Protein AF-A0A7X6TXU8-F1 (afdb_monomer_lite)

Secondary structure (DSSP, 8-state):
---THHHHHHHHHHHHHHH--SS------HHHHHHHHHHHHHHHHHHHHHHHHHHHHHH---SS--B-TTSPBP-GGGGGHHHHHHHHHHHHHHHHHHHHHHHHHHHHHHHHHHHHSS---------

Radius of gyration: 23.47 Å; chains: 1; bounding box: 70×42×58 Å

pLDDT: mean 78.23, std 17.65, range [38.5, 98.0]

Sequence (127 aa):
AFSGGMLAVIGLLLINLLNGRENLHLDLSPLFVALFAVSFAVLSGVVWEIYEFTADGLLGTNMQKFMRYGGEVLVGRDALLDTMYDLIIDLVSAALVGVFGYFSLKAESNLMVDTDDQEPIEKVETL

Foldseek 3Di:
DVDCVVVVVVVVVVVCVVVDPDDDPPPDQLLNVLVVQLVVQLVVLVVVVVVQVVCCVPVVDCSLVQADDPGDGHDDVVSNVSSVVSSVCSNVVSNVVSVVSSVVVVVVVVVVVVVVVDDPPDPPDDD

Structure (mmCIF, N/CA/C/O backbone):
data_AF-A0A7X6TXU8-F1
#
_entry.id   AF-A0A7X6TXU8-F1
#
loop_
_atom_site.group_PDB
_atom_site.id
_atom_site.type_symbol
_atom_site.label_atom_id
_atom_site.label_alt_id
_atom_site.label_comp_id
_atom_site.label_asym_id
_atom_site.label_entity_id
_atom_site.label_seq_id
_atom_site.pdbx_PDB_ins_code
_atom_site.Cartn_x
_atom_site.Cartn_y
_atom_site.Cartn_z
_atom_site.occupancy
_atom_site.B_iso_or_equiv
_atom_site.auth_seq_id
_atom_site.auth_comp_id
_atom_site.auth_asym_id
_atom_site.auth_atom_id
_atom_site.pdbx_PDB_model_num
ATOM 1 N N . ALA A 1 1 ? -7.560 -21.179 -12.006 1.00 47.53 1 ALA A N 1
ATOM 2 C CA . ALA A 1 1 ? -7.955 -19.775 -11.788 1.00 47.53 1 ALA A CA 1
ATOM 3 C C . ALA A 1 1 ? -9.015 -19.738 -10.693 1.00 47.53 1 ALA A C 1
ATOM 5 O O . ALA A 1 1 ? -10.186 -19.969 -10.969 1.00 47.53 1 ALA A O 1
ATOM 6 N N . PHE A 1 2 ? -8.585 -19.567 -9.441 1.00 44.69 2 PHE A N 1
ATOM 7 C CA . PHE A 1 2 ? -9.471 -19.343 -8.296 1.00 44.69 2 PHE A CA 1
ATOM 8 C C . PHE A 1 2 ? -10.005 -17.917 -8.471 1.00 44.69 2 PHE A C 1
ATOM 10 O O . PHE A 1 2 ? -9.307 -16.934 -8.256 1.00 44.69 2 PHE A O 1
ATOM 17 N N . SER A 1 3 ? -11.127 -17.867 -9.176 1.00 53.31 3 SER A N 1
ATOM 18 C CA . SER A 1 3 ? -11.467 -16.848 -10.166 1.00 53.31 3 SER A CA 1
ATOM 19 C C . SER A 1 3 ? -11.872 -15.525 -9.520 1.00 53.31 3 SER A C 1
ATOM 21 O O . SER A 1 3 ? -12.475 -15.519 -8.446 1.00 53.31 3 SER A O 1
ATOM 23 N N . GLY A 1 4 ? -11.609 -14.414 -10.217 1.00 54.28 4 GLY A N 1
ATOM 24 C CA . GLY A 1 4 ? -12.029 -13.057 -9.848 1.00 54.28 4 GLY A CA 1
ATOM 25 C C . GLY A 1 4 ? -13.511 -12.906 -9.473 1.00 54.28 4 GLY A C 1
ATOM 26 O O . GLY A 1 4 ? -13.871 -11.899 -8.880 1.00 54.28 4 GLY A O 1
ATOM 27 N N . GLY A 1 5 ? -14.354 -13.921 -9.701 1.00 62.66 5 GLY A N 1
ATOM 28 C CA . GLY A 1 5 ? -15.688 -14.019 -9.109 1.00 62.66 5 GLY A CA 1
ATOM 29 C C . GLY A 1 5 ? -15.720 -13.927 -7.574 1.00 62.66 5 GLY A C 1
ATOM 30 O O . GLY A 1 5 ? -16.612 -13.279 -7.043 1.00 62.66 5 GLY A O 1
ATOM 31 N N . MET A 1 6 ? -14.749 -14.483 -6.836 1.00 67.00 6 MET A N 1
ATOM 32 C CA . MET A 1 6 ? -14.727 -14.337 -5.364 1.00 67.00 6 MET A CA 1
ATOM 33 C C . MET A 1 6 ? -14.317 -12.935 -4.916 1.00 67.00 6 MET A C 1
ATOM 35 O O . MET A 1 6 ? -14.907 -12.401 -3.983 1.00 67.00 6 MET A O 1
ATOM 39 N N . LEU A 1 7 ? -13.363 -12.313 -5.611 1.00 67.31 7 LEU A N 1
ATOM 40 C CA . LEU A 1 7 ? -13.001 -10.913 -5.379 1.00 67.31 7 LEU A CA 1
ATOM 41 C C . LEU A 1 7 ? -14.159 -9.969 -5.734 1.00 67.31 7 LEU A C 1
ATOM 43 O O . LEU A 1 7 ? -14.398 -9.009 -5.010 1.00 67.31 7 LEU A O 1
ATOM 47 N N . ALA A 1 8 ? -14.935 -10.280 -6.777 1.00 61.19 8 ALA A N 1
ATOM 48 C CA . ALA A 1 8 ? -16.152 -9.550 -7.125 1.00 61.19 8 ALA A CA 1
ATOM 49 C C . ALA A 1 8 ? -17.247 -9.695 -6.053 1.00 61.19 8 ALA A C 1
ATOM 51 O O . ALA A 1 8 ? -17.903 -8.713 -5.717 1.00 61.19 8 ALA A O 1
ATOM 52 N N . VAL A 1 9 ? -17.413 -10.887 -5.467 1.00 70.94 9 VAL A N 1
ATOM 53 C CA . VAL A 1 9 ? -18.332 -11.102 -4.336 1.00 70.94 9 VAL A CA 1
ATOM 54 C C . VAL A 1 9 ? -17.869 -10.328 -3.099 1.00 70.94 9 VAL A C 1
ATOM 56 O O . VAL A 1 9 ? -18.686 -9.661 -2.474 1.00 70.94 9 VAL A O 1
ATOM 59 N N . ILE A 1 10 ? -16.572 -10.332 -2.775 1.00 76.00 10 ILE A N 1
ATOM 60 C CA . ILE A 1 10 ? -16.015 -9.543 -1.662 1.00 76.00 10 ILE A CA 1
ATOM 61 C C . ILE A 1 10 ? -16.191 -8.037 -1.910 1.00 76.00 10 ILE A C 1
ATOM 63 O O . ILE A 1 10 ? -16.585 -7.317 -0.999 1.00 76.00 10 ILE A O 1
ATOM 67 N N . GLY A 1 11 ? -15.978 -7.565 -3.141 1.00 63.97 11 GLY A N 1
ATOM 68 C CA . GLY A 1 11 ? -16.210 -6.174 -3.539 1.00 63.97 11 GLY A CA 1
ATOM 69 C C . GLY A 1 11 ? -17.681 -5.751 -3.447 1.00 63.97 11 GLY A C 1
ATOM 70 O O . GLY A 1 11 ? -17.983 -4.669 -2.953 1.00 63.97 11 GLY A O 1
ATOM 71 N N . LEU A 1 12 ? -18.615 -6.618 -3.849 1.00 64.00 12 LEU A N 1
ATOM 72 C CA . LEU A 1 12 ? -20.057 -6.379 -3.697 1.00 64.00 12 LEU A CA 1
ATOM 73 C C . LEU A 1 12 ? -20.496 -6.380 -2.229 1.00 64.00 12 LEU A C 1
ATOM 75 O O . LEU A 1 12 ? -21.340 -5.574 -1.844 1.00 64.00 12 LEU A O 1
ATOM 79 N N . LEU A 1 13 ? -19.912 -7.250 -1.401 1.00 65.06 13 LEU A N 1
ATOM 80 C CA . LEU A 1 13 ? -20.136 -7.251 0.046 1.00 65.06 13 LEU A CA 1
ATOM 81 C C . LEU A 1 13 ? -19.606 -5.968 0.694 1.00 65.06 13 LEU A C 1
ATOM 83 O O . LEU A 1 13 ? -20.284 -5.396 1.537 1.00 65.06 13 LEU A O 1
ATOM 87 N N . LEU A 1 14 ? -18.447 -5.483 0.250 1.00 64.00 14 LEU A N 1
ATOM 88 C CA . LEU A 1 14 ? -17.860 -4.199 0.637 1.00 64.00 14 LEU A CA 1
ATOM 89 C C . LEU A 1 14 ? -18.758 -3.011 0.290 1.00 64.00 14 LEU A C 1
ATOM 91 O O . LEU A 1 14 ? -19.011 -2.165 1.139 1.00 64.00 14 LEU A O 1
ATOM 95 N N . ILE A 1 15 ? -19.268 -2.955 -0.941 1.00 59.34 15 ILE A N 1
ATOM 96 C CA . ILE A 1 15 ? -20.175 -1.886 -1.375 1.00 59.34 15 ILE A CA 1
ATOM 97 C C . ILE A 1 15 ? -21.485 -1.953 -0.587 1.00 59.34 15 ILE A C 1
ATOM 99 O O . ILE A 1 15 ? -21.947 -0.924 -0.115 1.00 59.34 15 ILE A O 1
ATOM 103 N N . ASN A 1 16 ? -22.056 -3.139 -0.363 1.00 57.19 16 ASN A N 1
ATOM 104 C CA . ASN A 1 16 ? -23.248 -3.287 0.481 1.00 57.19 16 ASN A CA 1
ATOM 105 C C . ASN A 1 16 ? -22.993 -2.918 1.951 1.00 57.19 16 ASN A C 1
ATOM 107 O O . ASN A 1 16 ? -23.876 -2.356 2.593 1.00 57.19 16 ASN A O 1
ATOM 111 N N . LEU A 1 17 ? -21.794 -3.189 2.474 1.00 57.41 17 LEU A N 1
ATOM 112 C CA . LEU A 1 17 ? -21.379 -2.775 3.814 1.00 57.41 17 LEU A CA 1
ATOM 113 C C . LEU A 1 17 ? -21.261 -1.246 3.918 1.00 57.41 17 LEU A C 1
ATOM 115 O O . LEU A 1 17 ? -21.704 -0.663 4.901 1.00 57.41 17 LEU A O 1
ATOM 119 N N . LEU A 1 18 ? -20.696 -0.596 2.897 1.00 55.34 18 LEU A N 1
ATOM 120 C CA . LEU A 1 18 ? -20.511 0.858 2.846 1.00 55.34 18 LEU A CA 1
ATOM 121 C C . LEU A 1 18 ? -21.809 1.621 2.529 1.00 55.34 18 LEU A C 1
ATOM 123 O O . LEU A 1 18 ? -21.961 2.762 2.955 1.00 55.34 18 LEU A O 1
ATOM 127 N N . ASN A 1 19 ? -22.744 1.005 1.800 1.00 55.66 19 ASN A N 1
ATOM 128 C CA . ASN A 1 19 ? -23.993 1.626 1.336 1.00 55.66 19 ASN A CA 1
ATOM 129 C C . ASN A 1 19 ? -25.204 1.306 2.242 1.00 55.66 19 ASN A C 1
ATOM 131 O O . ASN A 1 19 ? -26.323 1.744 1.986 1.00 55.66 19 ASN A O 1
ATOM 135 N N . GLY A 1 20 ? -25.001 0.516 3.298 1.00 47.75 20 GLY A N 1
ATOM 136 C CA . GLY A 1 20 ? -26.048 0.006 4.176 1.00 47.75 20 GLY A CA 1
ATOM 137 C C . GLY A 1 20 ? -26.300 0.869 5.408 1.00 47.75 20 GLY A C 1
ATOM 138 O O . GLY A 1 20 ? -26.060 0.422 6.525 1.00 47.75 20 GLY A O 1
ATOM 139 N N . ARG A 1 21 ? -26.864 2.068 5.241 1.00 45.78 21 ARG A N 1
ATOM 140 C CA . ARG A 1 21 ? -27.706 2.656 6.293 1.00 45.78 21 ARG A CA 1
ATOM 141 C C . ARG A 1 21 ? -29.062 3.023 5.726 1.00 45.78 21 ARG A C 1
ATOM 143 O O . ARG A 1 21 ? -29.257 4.134 5.261 1.00 45.78 21 ARG A O 1
ATOM 150 N N . GLU A 1 22 ? -29.995 2.090 5.891 1.00 47.03 22 GLU A N 1
ATOM 151 C CA . GLU A 1 22 ? -31.271 2.473 6.500 1.00 47.03 22 GLU A CA 1
ATOM 152 C C . GLU A 1 22 ? -31.654 1.590 7.697 1.00 47.03 22 GLU A C 1
ATOM 154 O O . GLU A 1 22 ? -32.263 2.139 8.596 1.00 47.03 22 GLU A O 1
ATOM 159 N N . ASN A 1 23 ? -31.261 0.306 7.817 1.00 38.50 23 ASN A N 1
ATOM 160 C CA . ASN A 1 23 ? -31.610 -0.519 9.000 1.00 38.50 23 ASN A CA 1
ATOM 161 C C . ASN A 1 23 ? -30.779 -1.821 9.157 1.00 38.50 23 ASN A C 1
ATOM 163 O O . ASN A 1 23 ? -31.336 -2.916 9.194 1.00 38.50 23 ASN A O 1
ATOM 167 N N . LEU A 1 24 ? -29.447 -1.752 9.248 1.00 41.00 24 LEU A N 1
ATOM 168 C CA . LEU A 1 24 ? -28.631 -2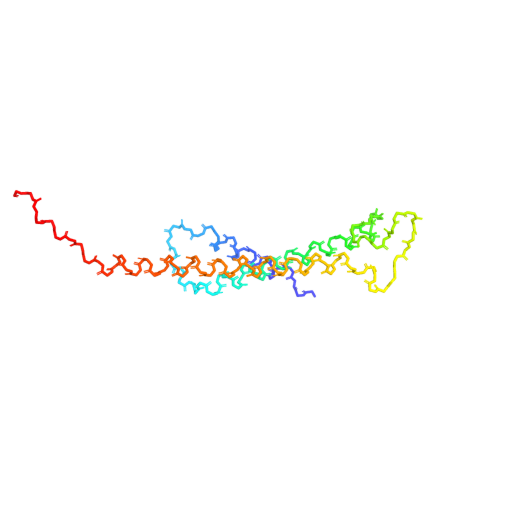.911 9.653 1.00 41.00 24 LEU A CA 1
ATOM 169 C C . LEU A 1 24 ? -27.609 -2.475 10.708 1.00 41.00 24 LEU A C 1
ATOM 171 O O . LEU A 1 24 ? -26.532 -1.984 10.378 1.00 41.00 24 LEU A O 1
ATOM 175 N N . HIS A 1 25 ? -27.954 -2.655 11.985 1.00 41.88 25 HIS A N 1
ATOM 176 C CA . HIS A 1 25 ? -26.995 -2.605 13.089 1.00 41.88 25 HIS A CA 1
ATOM 177 C C . HIS A 1 25 ? -26.077 -3.829 12.989 1.00 41.88 25 HIS A C 1
ATOM 179 O O . HIS A 1 25 ? -26.336 -4.879 13.571 1.00 41.88 25 HIS A O 1
ATOM 185 N N . LEU A 1 26 ? -25.034 -3.731 12.167 1.00 47.06 26 LEU A N 1
ATOM 186 C CA . LEU A 1 26 ? -23.913 -4.654 12.252 1.00 47.06 26 LEU A CA 1
ATOM 187 C C . LEU A 1 26 ? -23.028 -4.177 13.407 1.00 47.06 26 LEU A C 1
ATOM 189 O O . LEU A 1 26 ? -22.263 -3.229 13.236 1.00 47.06 26 LEU A O 1
ATOM 193 N N . ASP A 1 27 ? -23.131 -4.841 14.561 1.00 56.03 27 ASP A N 1
ATOM 194 C CA . ASP A 1 27 ? -22.232 -4.671 15.714 1.00 56.03 27 ASP A CA 1
ATOM 195 C C . ASP A 1 27 ? -20.834 -5.226 15.387 1.00 56.03 27 ASP A C 1
ATOM 197 O O . ASP A 1 27 ? -20.353 -6.210 15.956 1.00 56.03 27 ASP A O 1
ATOM 201 N N . LEU A 1 28 ? -20.168 -4.638 14.393 1.00 66.56 28 LEU A N 1
ATOM 202 C CA . LEU A 1 28 ? -18.789 -4.973 14.086 1.00 66.56 28 LEU A CA 1
ATOM 203 C C . LEU A 1 28 ? -17.899 -4.369 15.160 1.00 66.56 28 LEU A C 1
ATOM 205 O O . LEU A 1 28 ? -17.938 -3.169 15.427 1.00 66.56 28 LEU A O 1
ATOM 209 N N . SER A 1 29 ? -17.048 -5.210 15.747 1.00 78.44 29 SER A N 1
ATOM 210 C CA . SER A 1 29 ? -16.033 -4.733 16.677 1.00 78.44 29 SER A CA 1
ATOM 211 C C . SER A 1 29 ? -15.208 -3.622 16.008 1.00 78.44 29 SER A C 1
ATOM 213 O O . SER A 1 29 ? -14.732 -3.828 14.885 1.00 78.44 29 SER A O 1
ATOM 215 N N . PRO A 1 30 ? -14.955 -2.491 16.693 1.00 76.31 30 PRO A N 1
ATOM 216 C CA . PRO A 1 30 ? -14.062 -1.438 16.208 1.00 76.31 30 PRO A CA 1
ATOM 217 C C . PRO A 1 30 ? -12.713 -1.969 15.704 1.00 76.3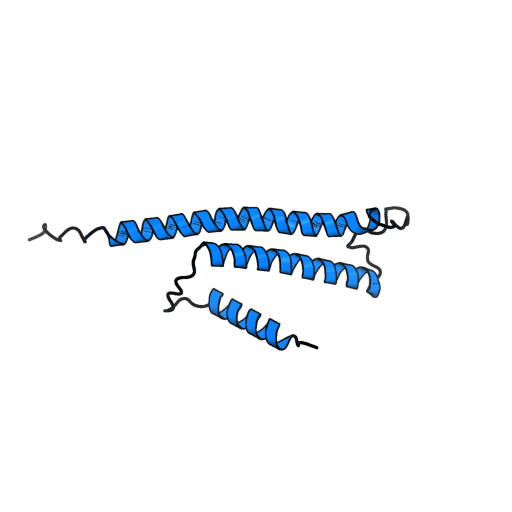1 30 PRO A C 1
ATOM 219 O O . PRO A 1 30 ? -12.138 -1.441 14.754 1.00 76.31 30 PRO A O 1
ATOM 222 N N . LEU A 1 31 ? -12.225 -3.060 16.306 1.00 78.62 31 LEU A N 1
ATOM 223 C CA . LEU A 1 31 ? -11.004 -3.740 15.884 1.00 78.62 31 LEU A CA 1
ATOM 224 C C . LEU A 1 31 ? -11.138 -4.373 14.493 1.00 78.62 31 LEU A C 1
ATOM 226 O O . LEU A 1 31 ? -10.221 -4.265 13.684 1.00 78.62 31 LEU A O 1
ATOM 230 N N . PHE A 1 32 ? -12.266 -5.025 14.205 1.00 79.50 32 PHE A N 1
ATOM 231 C CA . PHE A 1 32 ? -12.508 -5.653 12.907 1.00 79.50 32 PHE A CA 1
ATOM 232 C C . PHE A 1 32 ? -12.552 -4.606 11.792 1.00 79.50 32 PHE A C 1
ATOM 234 O O . PHE A 1 32 ? -11.915 -4.791 10.758 1.00 79.50 32 PHE A O 1
ATOM 241 N N . VAL A 1 33 ? -13.235 -3.483 12.030 1.00 80.38 33 VAL A N 1
ATOM 242 C CA . VAL A 1 33 ? -13.327 -2.374 11.067 1.00 80.38 33 VAL A CA 1
ATOM 243 C C . VAL A 1 33 ? -11.947 -1.771 10.792 1.00 80.38 33 VAL A C 1
ATOM 245 O O . VAL A 1 33 ? -11.574 -1.595 9.632 1.00 80.38 33 VAL A O 1
ATOM 248 N N . ALA A 1 34 ? -11.154 -1.522 11.838 1.00 78.62 34 ALA A N 1
ATOM 249 C CA . ALA A 1 34 ? -9.799 -0.997 11.695 1.00 78.62 34 ALA A CA 1
ATOM 250 C C . ALA A 1 34 ? -8.872 -1.962 10.931 1.00 78.62 34 ALA A C 1
ATOM 252 O O . ALA A 1 34 ? -8.194 -1.551 9.992 1.00 78.62 34 ALA A O 1
ATOM 253 N N . LEU A 1 35 ? -8.870 -3.253 11.284 1.00 83.12 35 LEU A N 1
ATOM 254 C CA . LEU A 1 35 ? -8.059 -4.271 10.602 1.00 83.12 35 LEU A CA 1
ATOM 255 C C . LEU A 1 35 ? -8.455 -4.444 9.135 1.00 83.12 35 LEU A C 1
ATOM 257 O O . LEU A 1 35 ? -7.591 -4.602 8.268 1.00 83.12 35 LEU A O 1
ATOM 261 N N . PHE A 1 36 ? -9.756 -4.406 8.856 1.00 84.69 36 PHE A N 1
ATOM 262 C CA . PHE A 1 36 ? -10.277 -4.462 7.503 1.00 84.69 36 PHE A CA 1
ATOM 263 C C . PHE A 1 36 ? -9.787 -3.267 6.669 1.00 84.69 36 PHE A C 1
ATOM 265 O O . PHE A 1 36 ? -9.249 -3.467 5.580 1.00 84.69 36 PHE A O 1
ATOM 272 N N . ALA A 1 37 ? -9.896 -2.045 7.201 1.00 83.38 37 ALA A N 1
ATOM 273 C CA . ALA A 1 37 ? -9.434 -0.833 6.526 1.00 83.38 37 ALA A CA 1
ATOM 274 C C . ALA A 1 37 ? -7.923 -0.866 6.234 1.00 83.38 37 ALA A C 1
ATOM 276 O O . ALA A 1 37 ? -7.511 -0.569 5.114 1.00 83.38 37 ALA A O 1
ATOM 277 N N . VAL A 1 38 ? -7.106 -1.301 7.204 1.00 85.12 38 VAL A N 1
ATOM 278 C CA . VAL A 1 38 ? -5.652 -1.468 7.023 1.00 85.12 38 VAL A CA 1
ATOM 279 C C . VAL A 1 38 ? -5.353 -2.466 5.905 1.00 85.12 38 VAL A C 1
ATOM 281 O O . VAL A 1 38 ? -4.562 -2.182 5.009 1.00 85.12 38 VAL A O 1
ATOM 284 N N . SER A 1 39 ? -6.011 -3.627 5.931 1.00 89.81 39 SER A N 1
ATOM 285 C CA . SER A 1 39 ? -5.794 -4.687 4.940 1.00 89.81 39 SER A CA 1
ATOM 286 C C . SER A 1 39 ? -6.189 -4.238 3.534 1.00 89.81 39 SER A C 1
ATOM 288 O O . SER A 1 39 ? -5.491 -4.535 2.567 1.00 89.81 39 SER A O 1
ATOM 290 N N . PHE A 1 40 ? -7.296 -3.502 3.417 1.00 86.38 40 PHE A N 1
ATOM 291 C CA . PHE A 1 40 ? -7.774 -2.961 2.150 1.00 86.38 40 PHE A CA 1
ATOM 292 C C . PHE A 1 40 ? -6.819 -1.908 1.568 1.00 86.38 40 PHE A C 1
ATOM 294 O O . PHE A 1 40 ? -6.543 -1.931 0.367 1.00 86.38 40 PHE A O 1
ATOM 301 N N . ALA A 1 41 ? -6.279 -1.023 2.410 1.00 87.88 41 ALA A N 1
ATOM 302 C CA . ALA A 1 41 ? -5.295 -0.028 1.991 1.00 87.88 41 A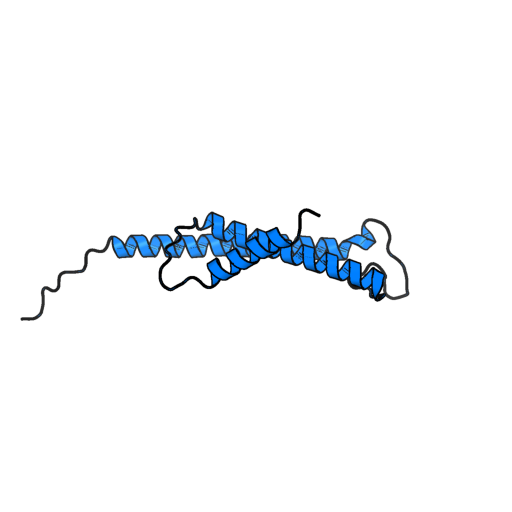LA A CA 1
ATOM 303 C C . ALA A 1 41 ? -4.015 -0.695 1.457 1.00 87.88 41 ALA A C 1
ATOM 305 O O . ALA A 1 41 ? -3.611 -0.423 0.330 1.00 87.88 41 ALA A O 1
ATOM 306 N N . VAL A 1 42 ? -3.448 -1.652 2.201 1.00 93.00 42 VAL A N 1
ATOM 307 C CA . VAL A 1 42 ? -2.243 -2.390 1.774 1.00 93.00 42 VAL A CA 1
ATOM 308 C C . VAL A 1 42 ? -2.493 -3.190 0.494 1.00 93.00 42 VAL A C 1
ATOM 310 O O . VAL A 1 42 ? -1.649 -3.209 -0.398 1.00 93.00 42 VAL A O 1
ATOM 313 N N . LEU A 1 43 ? -3.660 -3.832 0.364 1.00 95.38 43 LEU A N 1
ATOM 314 C CA . LEU A 1 43 ? -4.027 -4.543 -0.863 1.00 95.38 43 LEU A CA 1
ATOM 315 C C . LEU A 1 43 ? -4.079 -3.597 -2.070 1.00 95.38 43 LEU A C 1
ATOM 317 O O . LEU A 1 43 ? -3.646 -3.975 -3.156 1.00 95.38 43 LEU A O 1
ATOM 321 N N . SER A 1 44 ? -4.592 -2.380 -1.883 1.00 92.19 44 SER A N 1
ATOM 322 C CA . SER A 1 44 ? -4.643 -1.366 -2.940 1.00 92.19 44 SER A CA 1
ATOM 323 C C . SER A 1 44 ? -3.238 -0.941 -3.380 1.00 92.19 44 SER A C 1
ATOM 325 O O . SER A 1 44 ? -2.994 -0.866 -4.582 1.00 92.19 44 SER A O 1
ATOM 327 N N . GLY A 1 45 ? -2.306 -0.775 -2.434 1.00 94.81 45 GLY A N 1
ATOM 328 C CA . GLY A 1 45 ? -0.883 -0.540 -2.714 1.00 94.81 45 GLY A CA 1
ATOM 329 C C . GLY A 1 45 ? -0.241 -1.658 -3.534 1.00 94.81 45 GLY A C 1
ATOM 330 O O . GLY A 1 45 ? 0.356 -1.424 -4.578 1.00 94.81 45 GLY A O 1
ATOM 331 N N . VAL A 1 46 ? -0.474 -2.919 -3.154 1.00 97.62 46 VAL A N 1
ATOM 332 C CA . VAL A 1 46 ? 0.011 -4.078 -3.928 1.00 97.62 46 VAL A CA 1
ATOM 333 C C . VAL A 1 46 ? -0.550 -4.094 -5.355 1.00 97.62 46 VAL A C 1
ATOM 335 O O . VAL A 1 46 ? 0.164 -4.437 -6.296 1.00 97.62 46 VAL A O 1
ATOM 338 N N . VAL A 1 47 ? -1.826 -3.740 -5.538 1.00 97.38 47 VAL A N 1
ATOM 339 C CA . VAL A 1 47 ? -2.432 -3.643 -6.877 1.00 97.38 47 VAL A CA 1
ATOM 340 C C . VAL A 1 47 ? -1.767 -2.541 -7.705 1.00 97.38 47 VAL A C 1
ATOM 342 O O . VAL A 1 47 ? -1.550 -2.749 -8.901 1.00 97.38 47 VAL A O 1
ATOM 345 N N . TRP A 1 48 ? -1.423 -1.410 -7.086 1.00 97.50 48 TRP A N 1
ATOM 346 C CA . TRP A 1 48 ? -0.693 -0.329 -7.743 1.00 97.50 48 TRP A CA 1
ATOM 347 C C . TRP A 1 48 ? 0.690 -0.788 -8.221 1.00 97.50 48 TRP A C 1
ATOM 349 O O . TRP A 1 48 ? 0.983 -0.669 -9.407 1.00 97.50 48 TRP A O 1
ATOM 359 N N . GLU A 1 49 ? 1.472 -1.453 -7.370 1.00 98.00 49 GLU A N 1
ATOM 360 C CA . GLU A 1 49 ? 2.788 -1.990 -7.751 1.00 98.00 49 GLU A CA 1
ATOM 361 C C . GLU A 1 49 ? 2.722 -2.994 -8.913 1.00 98.00 49 GLU A C 1
ATOM 363 O O . GLU A 1 49 ? 3.580 -3.015 -9.796 1.00 98.00 49 GLU A O 1
ATOM 368 N N . ILE A 1 50 ? 1.675 -3.827 -8.961 1.00 97.88 50 ILE A N 1
ATOM 369 C CA . ILE A 1 50 ? 1.455 -4.745 -10.091 1.00 97.88 50 ILE A CA 1
ATOM 370 C C . ILE A 1 50 ? 1.179 -3.962 -11.379 1.00 97.88 50 ILE A C 1
ATOM 372 O O . ILE A 1 50 ? 1.646 -4.359 -12.454 1.00 97.88 50 ILE A O 1
ATOM 376 N N . TYR A 1 51 ? 0.411 -2.875 -11.290 1.00 96.81 51 TYR A N 1
ATOM 377 C CA . TYR A 1 51 ? 0.169 -1.990 -12.422 1.00 96.81 51 TYR A CA 1
ATOM 378 C C . TYR A 1 51 ? 1.473 -1.346 -12.907 1.00 96.81 51 TYR A C 1
ATOM 380 O O . TYR A 1 51 ? 1.741 -1.405 -14.106 1.00 96.81 51 TYR A O 1
ATOM 388 N N . GLU A 1 52 ? 2.304 -0.822 -12.004 1.00 96.88 52 GLU A N 1
ATOM 389 C CA . GLU A 1 52 ? 3.591 -0.211 -12.358 1.00 96.88 52 GLU A CA 1
ATOM 390 C C . GLU A 1 52 ? 4.530 -1.203 -13.041 1.00 96.88 52 GLU A C 1
ATOM 392 O O . GLU A 1 52 ? 5.010 -0.941 -14.143 1.00 96.88 52 GLU A O 1
ATOM 397 N N . PHE A 1 53 ? 4.702 -2.389 -12.452 1.00 96.62 53 PHE A N 1
ATOM 398 C CA . PHE A 1 53 ? 5.497 -3.466 -13.043 1.00 96.62 53 PHE A CA 1
ATOM 399 C C . PHE A 1 53 ? 5.005 -3.835 -14.451 1.00 96.62 53 PHE A C 1
ATOM 401 O O . PHE A 1 53 ? 5.788 -4.050 -15.381 1.00 96.62 53 PHE A O 1
ATOM 408 N N . THR A 1 54 ? 3.684 -3.901 -14.628 1.00 96.94 54 THR A N 1
ATOM 409 C CA . THR A 1 54 ? 3.076 -4.231 -15.922 1.00 96.94 54 THR A CA 1
ATOM 410 C C . THR A 1 54 ? 3.275 -3.107 -16.939 1.00 96.94 54 THR A C 1
ATOM 412 O O . THR A 1 54 ? 3.566 -3.384 -18.105 1.00 96.94 54 THR A O 1
ATOM 415 N N . ALA A 1 55 ? 3.140 -1.846 -16.525 1.00 96.31 55 ALA A N 1
ATOM 416 C CA . ALA A 1 55 ? 3.374 -0.684 -17.374 1.00 96.31 55 ALA A CA 1
ATOM 417 C C . ALA A 1 55 ? 4.846 -0.603 -17.806 1.00 96.31 55 ALA A C 1
ATOM 419 O O . ALA A 1 55 ? 5.122 -0.435 -18.995 1.00 96.31 55 ALA A O 1
ATOM 420 N N . ASP A 1 56 ? 5.783 -0.834 -16.887 1.00 95.75 56 ASP A N 1
ATOM 421 C CA . ASP A 1 56 ? 7.217 -0.827 -17.177 1.00 95.75 56 ASP A CA 1
ATOM 422 C C . ASP A 1 56 ? 7.588 -1.922 -18.187 1.00 95.75 56 ASP A C 1
ATOM 424 O O . ASP A 1 56 ? 8.342 -1.673 -19.131 1.00 95.75 56 ASP A O 1
ATOM 428 N N . GLY A 1 57 ? 6.974 -3.105 -18.075 1.00 93.44 57 GLY A N 1
ATOM 429 C CA . GLY A 1 57 ? 7.183 -4.208 -19.015 1.00 93.44 57 GLY A CA 1
ATOM 430 C C . GLY A 1 57 ? 6.520 -4.033 -20.388 1.00 93.44 57 GLY A C 1
ATOM 431 O O . GLY A 1 57 ? 7.101 -4.430 -21.399 1.00 93.44 57 GLY A O 1
ATOM 432 N N . LEU A 1 58 ? 5.303 -3.478 -20.452 1.00 96.00 58 LEU A N 1
ATOM 433 C CA . LEU A 1 58 ? 4.511 -3.424 -21.693 1.00 96.00 58 LEU A CA 1
ATOM 434 C C . LEU A 1 58 ? 4.593 -2.086 -22.430 1.00 96.00 58 LEU A C 1
ATOM 436 O O . LEU A 1 58 ? 4.516 -2.056 -23.657 1.00 96.00 58 LEU A O 1
ATOM 440 N N . LEU A 1 59 ? 4.706 -0.986 -21.691 1.00 94.44 59 LEU A N 1
ATOM 441 C CA . LEU A 1 59 ? 4.678 0.379 -22.218 1.00 94.44 59 LEU A CA 1
ATOM 442 C C . LEU A 1 59 ? 6.071 1.022 -22.231 1.00 94.44 59 LEU A C 1
ATOM 444 O O . LEU A 1 59 ? 6.222 2.121 -22.764 1.00 94.44 59 LEU A O 1
ATOM 448 N N . GLY A 1 60 ? 7.084 0.346 -21.675 1.00 90.06 60 GLY A N 1
ATOM 449 C CA . GLY A 1 60 ? 8.453 0.856 -21.594 1.00 90.06 60 GLY A CA 1
ATOM 450 C C . GLY A 1 60 ? 8.577 2.080 -20.687 1.00 90.06 60 GLY A C 1
ATOM 451 O O . GLY A 1 60 ? 9.422 2.943 -20.929 1.00 90.06 60 GLY A O 1
ATOM 452 N N . THR A 1 61 ? 7.699 2.192 -19.688 1.00 93.88 61 THR A N 1
ATOM 453 C CA . THR A 1 61 ? 7.784 3.223 -18.653 1.00 93.88 61 THR A CA 1
ATOM 454 C C . THR A 1 61 ? 8.886 2.895 -17.638 1.00 93.88 61 THR A C 1
ATOM 456 O O . THR A 1 61 ? 9.589 1.893 -17.747 1.00 93.88 61 THR A O 1
ATOM 459 N N . ASN A 1 62 ? 9.083 3.800 -16.680 1.00 94.38 62 ASN A N 1
ATOM 460 C CA . ASN A 1 62 ? 9.997 3.628 -15.551 1.00 94.38 62 ASN A CA 1
ATOM 461 C C . ASN A 1 62 ? 9.296 4.138 -14.284 1.00 94.38 62 ASN A C 1
ATOM 463 O O . ASN A 1 62 ? 9.696 5.152 -13.696 1.00 94.38 62 ASN A O 1
ATOM 467 N N . MET A 1 63 ? 8.164 3.510 -13.974 1.00 94.00 63 MET A N 1
ATOM 468 C CA . MET A 1 63 ? 7.321 3.808 -12.824 1.00 94.00 63 MET A CA 1
ATOM 469 C C . MET A 1 63 ? 8.006 3.338 -11.546 1.00 94.00 63 MET A C 1
ATOM 471 O O . MET A 1 63 ? 8.288 4.205 -10.730 1.00 94.00 63 MET A O 1
ATOM 475 N N . GLN A 1 64 ? 8.491 2.088 -11.506 1.00 94.44 64 GLN A N 1
ATOM 476 C CA . GLN A 1 64 ? 9.224 1.507 -10.365 1.00 94.44 64 GLN A CA 1
ATOM 477 C C . GLN A 1 64 ? 10.655 2.057 -10.190 1.00 94.44 64 GLN A C 1
ATOM 479 O O . GLN A 1 64 ? 11.469 1.517 -9.439 1.00 94.44 64 GLN A O 1
ATOM 484 N N . LYS A 1 65 ? 11.038 3.062 -10.989 1.00 94.56 65 LYS A N 1
ATOM 485 C CA . LYS A 1 65 ? 12.364 3.710 -10.984 1.00 94.56 65 LYS A CA 1
ATOM 486 C C . LYS A 1 65 ? 13.564 2.759 -11.097 1.00 94.56 65 LYS A C 1
ATOM 488 O O . LYS A 1 65 ? 14.658 3.095 -10.640 1.00 94.56 65 LYS A O 1
ATOM 493 N N . PHE A 1 66 ? 13.421 1.621 -11.775 1.00 93.25 66 PHE A N 1
ATOM 494 C CA . PHE A 1 66 ? 14.514 0.661 -11.972 1.00 93.25 66 PHE A CA 1
ATOM 495 C C . PHE A 1 66 ? 15.655 1.193 -12.867 1.00 93.25 66 PHE A C 1
ATOM 497 O O . PHE A 1 66 ? 16.727 0.589 -12.930 1.00 93.25 66 PHE A O 1
ATOM 504 N N . MET A 1 67 ? 15.456 2.319 -13.564 1.00 93.75 67 MET A N 1
ATOM 505 C CA . MET A 1 67 ? 16.474 2.977 -14.389 1.00 93.75 67 MET A CA 1
ATOM 506 C C . MET A 1 67 ? 16.722 4.426 -13.947 1.00 93.75 67 MET A C 1
ATOM 508 O O . MET A 1 67 ? 15.787 5.213 -13.771 1.00 93.75 67 MET A O 1
ATOM 512 N N . ARG A 1 68 ? 17.996 4.813 -13.801 1.00 90.00 68 ARG A N 1
ATOM 513 C CA . ARG A 1 68 ? 18.399 6.167 -13.386 1.00 90.00 68 ARG A CA 1
ATOM 514 C C . ARG A 1 68 ? 18.462 7.155 -14.553 1.00 90.00 68 ARG A C 1
ATOM 516 O O . ARG A 1 68 ? 18.530 6.781 -15.725 1.00 90.00 68 ARG A O 1
ATOM 523 N N . TYR A 1 69 ? 18.515 8.445 -14.216 1.00 78.88 69 TYR A N 1
ATOM 524 C CA . TYR A 1 69 ? 18.773 9.512 -15.185 1.00 78.88 69 TYR A CA 1
ATOM 525 C C . TYR A 1 69 ? 20.139 9.278 -15.852 1.00 78.88 69 TYR A C 1
ATOM 527 O O . TYR A 1 69 ? 21.171 9.352 -15.191 1.00 78.88 69 TYR A O 1
ATOM 535 N N . GLY A 1 70 ? 20.134 8.952 -17.147 1.00 83.12 70 GLY A N 1
ATOM 536 C CA . GLY A 1 70 ? 21.333 8.551 -17.897 1.00 83.12 70 GLY A CA 1
ATOM 537 C C . GLY A 1 70 ? 21.306 7.119 -18.444 1.00 83.12 70 GLY A C 1
ATOM 538 O O . GLY A 1 70 ? 22.219 6.752 -19.177 1.00 83.12 70 GLY A O 1
ATOM 539 N N . GLY A 1 71 ? 20.264 6.333 -18.148 1.00 87.62 71 GLY A N 1
ATOM 540 C CA . GLY A 1 71 ? 20.063 4.998 -18.729 1.00 87.62 71 GLY A CA 1
ATOM 541 C C . GLY A 1 71 ? 20.750 3.860 -17.972 1.00 87.62 71 GLY A C 1
ATOM 542 O O . GLY A 1 71 ? 20.777 2.730 -18.453 1.00 87.62 71 GLY A O 1
ATOM 543 N N . GLU A 1 72 ? 21.310 4.140 -16.794 1.00 92.31 72 GLU A N 1
ATOM 544 C CA . GLU A 1 72 ? 21.867 3.113 -15.915 1.00 92.31 72 GLU A CA 1
ATOM 545 C C . GLU A 1 72 ? 20.736 2.241 -15.353 1.00 92.31 72 GLU A C 1
ATOM 547 O O . GLU A 1 72 ? 19.838 2.743 -14.672 1.00 92.31 72 GLU A O 1
ATOM 552 N N . VAL A 1 73 ? 20.781 0.941 -15.649 1.00 93.44 73 VAL A N 1
ATOM 553 C CA . VAL A 1 73 ? 19.827 -0.052 -15.142 1.00 93.44 73 VAL A CA 1
ATOM 554 C C . VAL A 1 73 ? 20.286 -0.524 -13.768 1.00 93.44 73 VAL A C 1
ATOM 556 O O . VAL A 1 73 ? 21.381 -1.073 -13.630 1.00 93.44 73 VAL A O 1
ATOM 559 N N . LEU A 1 74 ? 19.442 -0.321 -12.758 1.00 95.25 74 LEU A N 1
ATOM 560 C CA . LEU A 1 74 ? 19.672 -0.811 -11.403 1.00 95.25 74 LEU A CA 1
ATOM 561 C C . LEU A 1 74 ? 19.459 -2.331 -11.358 1.00 95.25 74 LEU A C 1
ATOM 563 O O . LEU A 1 74 ? 18.647 -2.885 -12.101 1.00 95.25 74 LEU A O 1
ATOM 567 N N . VAL A 1 75 ? 20.181 -3.026 -10.476 1.00 94.06 75 VAL A N 1
ATOM 568 C CA . VAL A 1 75 ? 20.111 -4.491 -10.345 1.00 94.06 75 VAL A CA 1
ATOM 569 C C . VAL A 1 75 ? 20.050 -4.890 -8.873 1.00 94.06 75 VAL A C 1
ATOM 571 O O . VAL A 1 75 ? 20.669 -4.270 -8.011 1.00 94.06 75 VAL A O 1
ATOM 574 N N . GLY A 1 76 ? 19.320 -5.964 -8.571 1.00 94.69 76 GLY A N 1
ATOM 575 C CA . GLY A 1 76 ? 19.208 -6.483 -7.211 1.00 94.69 76 GLY A CA 1
ATOM 576 C C . GLY A 1 76 ? 18.344 -5.583 -6.331 1.00 94.69 76 GLY A C 1
ATOM 577 O O . GLY A 1 76 ? 17.278 -5.150 -6.755 1.00 94.69 76 GLY A O 1
ATOM 578 N N . ARG A 1 77 ? 18.781 -5.323 -5.091 1.00 95.38 77 ARG A N 1
ATOM 579 C CA . ARG A 1 77 ? 17.985 -4.543 -4.123 1.00 95.38 77 ARG A CA 1
ATOM 580 C C . ARG A 1 77 ? 17.763 -3.103 -4.572 1.00 95.38 77 ARG A C 1
ATOM 582 O O . ARG A 1 77 ? 16.692 -2.581 -4.300 1.00 95.38 77 ARG A O 1
ATOM 589 N N . ASP A 1 78 ? 18.717 -2.508 -5.285 1.00 93.81 78 ASP A N 1
ATOM 590 C CA . ASP A 1 78 ? 18.627 -1.113 -5.728 1.00 93.81 78 ASP A CA 1
ATOM 591 C C . ASP A 1 78 ? 17.480 -0.892 -6.721 1.00 93.81 78 ASP A C 1
ATOM 593 O O . ASP A 1 78 ? 16.834 0.149 -6.680 1.00 93.81 78 ASP A O 1
ATOM 597 N N . ALA A 1 79 ? 17.169 -1.891 -7.554 1.00 95.12 79 ALA A N 1
ATOM 598 C CA . ALA A 1 79 ? 16.037 -1.846 -8.482 1.00 95.12 79 ALA A CA 1
ATOM 599 C C . ALA A 1 79 ? 14.672 -2.020 -7.798 1.00 95.12 79 ALA A C 1
ATOM 601 O O . ALA A 1 79 ? 13.649 -1.740 -8.405 1.00 95.12 79 ALA A O 1
ATOM 602 N N . LEU A 1 80 ? 14.654 -2.521 -6.559 1.00 96.38 80 LEU A N 1
ATOM 603 C CA . LEU A 1 80 ? 13.431 -2.791 -5.801 1.00 96.38 80 LEU A CA 1
ATOM 604 C C . LEU A 1 80 ? 13.111 -1.679 -4.800 1.00 96.38 80 LEU A C 1
ATOM 606 O O . LEU A 1 80 ? 12.068 -1.743 -4.157 1.00 96.38 80 LEU A O 1
ATOM 610 N N . LEU A 1 81 ? 14.018 -0.717 -4.597 1.00 96.25 81 LEU A N 1
ATOM 611 C CA . LEU A 1 81 ? 13.894 0.251 -3.508 1.00 96.25 81 LEU A CA 1
ATOM 612 C C . LEU A 1 81 ? 12.605 1.063 -3.600 1.00 96.25 81 LEU A C 1
ATOM 614 O O . LEU A 1 81 ? 11.959 1.210 -2.574 1.00 96.25 81 LEU A O 1
ATOM 618 N N . ASP A 1 82 ? 12.238 1.535 -4.788 1.00 95.50 82 ASP A N 1
ATOM 619 C CA . ASP A 1 82 ? 11.048 2.365 -5.017 1.00 95.50 82 ASP A CA 1
ATOM 620 C C . ASP A 1 82 ? 9.767 1.623 -4.600 1.00 95.50 82 ASP A C 1
ATOM 622 O O . ASP A 1 82 ? 9.175 1.947 -3.575 1.00 95.50 82 ASP A O 1
ATOM 626 N N . THR A 1 83 ? 9.493 0.482 -5.238 1.00 96.88 83 THR A N 1
ATOM 627 C CA . THR A 1 83 ? 8.392 -0.428 -4.882 1.00 96.88 83 THR A CA 1
ATOM 628 C C . THR A 1 83 ? 8.380 -0.830 -3.407 1.00 96.88 83 THR A C 1
ATOM 630 O O . THR A 1 83 ? 7.329 -0.922 -2.773 1.00 96.88 83 THR A O 1
ATOM 633 N N . MET A 1 84 ? 9.545 -1.106 -2.811 1.00 97.94 84 MET A N 1
ATOM 634 C CA . MET A 1 84 ? 9.600 -1.437 -1.385 1.00 97.94 84 MET A CA 1
ATOM 635 C C . MET A 1 84 ? 9.282 -0.226 -0.504 1.00 97.94 84 MET A C 1
ATOM 637 O O . MET A 1 84 ? 8.657 -0.404 0.540 1.00 97.94 84 MET A O 1
ATOM 641 N N . TYR A 1 85 ? 9.704 0.982 -0.886 1.00 96.94 85 TYR A N 1
ATOM 642 C CA . TYR A 1 85 ? 9.345 2.203 -0.173 1.00 96.94 85 TYR A CA 1
ATOM 643 C C . TYR A 1 85 ? 7.840 2.435 -0.225 1.00 96.94 85 TYR A C 1
ATOM 645 O O . TYR A 1 85 ? 7.256 2.636 0.838 1.00 96.94 85 TYR A O 1
ATOM 653 N N . ASP A 1 86 ? 7.215 2.317 -1.393 1.00 96.44 86 ASP A N 1
ATOM 654 C CA . ASP A 1 86 ? 5.774 2.527 -1.542 1.00 96.44 86 ASP A CA 1
ATOM 655 C C . ASP A 1 86 ? 4.974 1.538 -0.685 1.00 96.44 86 ASP A C 1
ATOM 657 O O . ASP A 1 86 ? 4.189 1.952 0.170 1.00 96.44 86 ASP A O 1
ATOM 661 N N . LEU A 1 87 ? 5.295 0.239 -0.746 1.00 97.38 87 LEU A N 1
ATOM 662 C CA . LEU A 1 87 ? 4.631 -0.775 0.087 1.00 97.38 87 LEU A CA 1
ATOM 663 C C . LEU A 1 87 ? 4.846 -0.575 1.597 1.00 97.38 87 LEU A C 1
ATOM 665 O O . LEU A 1 87 ? 3.948 -0.848 2.401 1.00 97.38 87 LEU A O 1
ATOM 669 N N . ILE A 1 88 ? 6.034 -0.128 2.014 1.00 97.69 88 ILE A N 1
ATOM 670 C CA . ILE A 1 88 ? 6.319 0.153 3.428 1.00 97.69 88 ILE A CA 1
ATOM 671 C C . ILE A 1 88 ? 5.532 1.380 3.891 1.00 97.69 88 ILE A C 1
ATOM 673 O O . ILE A 1 88 ? 4.956 1.356 4.982 1.00 97.69 88 ILE A O 1
ATOM 677 N N . ILE A 1 89 ? 5.506 2.444 3.088 1.00 96.25 89 ILE A N 1
ATOM 678 C CA . ILE A 1 89 ? 4.779 3.674 3.407 1.00 96.25 89 ILE A CA 1
ATOM 679 C C . ILE A 1 89 ? 3.273 3.413 3.442 1.00 96.25 89 ILE A C 1
ATOM 681 O O . ILE A 1 89 ? 2.614 3.868 4.382 1.00 96.25 89 ILE A O 1
ATOM 685 N N . ASP A 1 90 ? 2.738 2.615 2.523 1.00 93.62 90 ASP A N 1
ATOM 686 C CA . ASP A 1 90 ? 1.340 2.188 2.533 1.00 93.62 90 ASP A CA 1
ATOM 687 C C . ASP A 1 90 ? 0.997 1.418 3.808 1.00 93.62 90 ASP A C 1
ATOM 689 O O . ASP A 1 90 ? 0.023 1.740 4.486 1.00 93.62 90 ASP A O 1
ATOM 693 N N . LEU A 1 91 ? 1.827 0.450 4.207 1.00 95.50 91 LEU A N 1
ATOM 694 C CA . LEU A 1 91 ? 1.603 -0.309 5.437 1.00 95.50 91 LEU A CA 1
ATOM 695 C C . LEU A 1 91 ? 1.655 0.578 6.686 1.00 95.50 91 LEU A C 1
ATOM 697 O O . LEU A 1 91 ? 0.790 0.469 7.557 1.00 95.50 91 LEU A O 1
ATOM 701 N N . VAL A 1 92 ? 2.668 1.441 6.798 1.00 96.38 92 VAL A N 1
ATOM 702 C CA . VAL A 1 92 ? 2.846 2.307 7.972 1.00 96.38 92 VAL A CA 1
ATOM 703 C C . VAL A 1 92 ? 1.718 3.330 8.061 1.00 96.38 92 VAL A C 1
ATOM 705 O O . VAL A 1 92 ? 1.133 3.502 9.132 1.00 96.38 92 VAL A O 1
ATOM 708 N N . SER A 1 93 ? 1.381 3.988 6.952 1.00 90.12 93 SER A N 1
ATOM 709 C CA . SER A 1 93 ? 0.300 4.974 6.913 1.00 90.12 93 SER A CA 1
ATOM 710 C C . SER A 1 93 ? -1.057 4.326 7.198 1.00 90.12 93 SER A C 1
ATOM 712 O O . SER A 1 93 ? -1.796 4.822 8.052 1.00 90.12 93 SER A O 1
ATOM 714 N N . ALA A 1 94 ? -1.343 3.170 6.593 1.00 89.12 94 ALA A N 1
ATOM 715 C CA . ALA A 1 94 ? -2.548 2.400 6.866 1.00 89.12 94 ALA A CA 1
ATOM 716 C C . ALA A 1 94 ? -2.630 1.995 8.340 1.00 89.12 94 ALA A C 1
ATOM 718 O O . ALA A 1 94 ? -3.669 2.197 8.962 1.00 89.12 94 ALA A O 1
ATOM 719 N N . ALA A 1 95 ? -1.543 1.489 8.932 1.00 90.75 95 ALA A N 1
ATOM 720 C CA . ALA A 1 95 ? -1.508 1.105 10.341 1.00 90.75 95 ALA A CA 1
ATOM 721 C C . ALA A 1 95 ? -1.780 2.293 11.276 1.00 90.75 95 ALA A C 1
ATOM 723 O O . ALA A 1 95 ? -2.576 2.163 12.206 1.00 90.75 95 ALA A O 1
ATOM 724 N N . LEU A 1 96 ? -1.173 3.458 11.016 1.00 90.19 96 LEU A N 1
ATOM 725 C CA . LEU A 1 96 ? -1.428 4.675 11.792 1.00 90.19 96 LEU A CA 1
ATOM 726 C C . LEU A 1 96 ? -2.902 5.081 11.709 1.00 90.19 96 LEU A C 1
ATOM 728 O O . LEU A 1 96 ? -3.546 5.269 12.742 1.00 90.19 96 LEU A O 1
ATOM 732 N N . VAL A 1 97 ? -3.457 5.152 10.497 1.00 85.75 97 VAL A N 1
ATOM 733 C CA . VAL A 1 97 ? -4.875 5.476 10.279 1.00 85.75 97 VAL A CA 1
ATOM 734 C C . VAL A 1 97 ? -5.789 4.439 10.935 1.00 85.75 97 VAL A C 1
ATOM 736 O O . VAL A 1 97 ? -6.774 4.815 11.562 1.00 85.75 97 VAL A O 1
ATOM 739 N N . GLY A 1 98 ? -5.449 3.151 10.869 1.00 80.81 98 GLY A N 1
ATOM 740 C CA . GLY A 1 98 ? -6.192 2.074 11.523 1.00 80.81 98 GLY A CA 1
ATOM 741 C C . GLY A 1 98 ? -6.212 2.206 13.046 1.00 80.81 98 GLY A C 1
ATOM 742 O O . GLY A 1 98 ? -7.263 2.036 13.661 1.00 80.81 98 GLY A O 1
ATOM 743 N N . VAL A 1 99 ? -5.084 2.573 13.663 1.00 86.88 99 VAL A N 1
ATOM 744 C CA . VAL A 1 99 ? -5.005 2.843 15.108 1.00 86.88 99 VAL A CA 1
ATOM 745 C C . VAL A 1 99 ? -5.879 4.041 15.485 1.00 86.88 99 VAL A C 1
ATOM 747 O O . VAL A 1 99 ? -6.668 3.944 16.426 1.00 86.88 99 VAL A O 1
ATOM 750 N N . PHE A 1 100 ? -5.793 5.149 14.742 1.00 81.38 100 PHE A N 1
ATOM 751 C CA . PHE A 1 100 ? -6.652 6.314 14.977 1.00 81.38 100 PHE A CA 1
ATOM 752 C C . PHE A 1 100 ? -8.137 5.985 14.785 1.00 81.38 100 PHE A C 1
ATOM 754 O O . PHE A 1 100 ? -8.954 6.334 15.636 1.00 81.38 100 PHE A O 1
ATOM 761 N N . GLY A 1 101 ? -8.481 5.256 13.722 1.00 77.31 101 GLY A N 1
ATOM 762 C CA . GLY A 1 101 ? -9.842 4.801 13.448 1.00 77.31 101 GLY A CA 1
ATOM 763 C C . GLY A 1 101 ? -10.393 3.912 14.561 1.00 77.31 101 GLY A C 1
ATOM 764 O O . GLY A 1 101 ? -11.521 4.117 15.002 1.00 77.31 101 GLY A O 1
ATOM 765 N N . TYR A 1 102 ? -9.585 2.990 15.093 1.00 81.50 102 TYR A N 1
ATOM 766 C CA . TYR A 1 102 ? -9.970 2.159 16.235 1.00 81.50 102 TYR A CA 1
ATOM 767 C C . TYR A 1 102 ? -10.311 2.998 17.475 1.00 81.50 102 TYR A C 1
ATOM 769 O O . TYR A 1 102 ? -11.351 2.776 18.098 1.00 81.50 102 TYR A O 1
ATOM 777 N N . PHE A 1 103 ? -9.463 3.969 17.834 1.00 83.62 103 PHE A N 1
ATOM 778 C CA . PHE A 1 103 ? -9.725 4.832 18.988 1.00 83.62 103 PHE A CA 1
ATOM 779 C C . PHE A 1 103 ? -10.939 5.743 18.778 1.00 83.62 103 PHE A C 1
ATOM 781 O O . PHE A 1 103 ? -11.705 5.926 19.722 1.00 83.62 103 PHE A O 1
ATOM 788 N N . SER A 1 104 ? -11.149 6.256 17.562 1.00 77.44 104 SER A N 1
ATOM 789 C CA . SER A 1 104 ? -12.328 7.064 17.219 1.00 77.44 104 SER A CA 1
ATOM 790 C C . SER A 1 104 ? -13.619 6.263 17.387 1.00 77.44 104 SER A C 1
ATOM 792 O O . SER A 1 104 ? -14.518 6.681 18.110 1.00 77.44 104 SER A O 1
ATOM 794 N N . LEU A 1 105 ? -13.673 5.062 16.805 1.00 75.56 105 LEU A N 1
ATOM 795 C CA . LEU A 1 105 ? -14.842 4.182 16.889 1.00 75.56 105 LEU A CA 1
ATOM 796 C C . LEU A 1 105 ? -15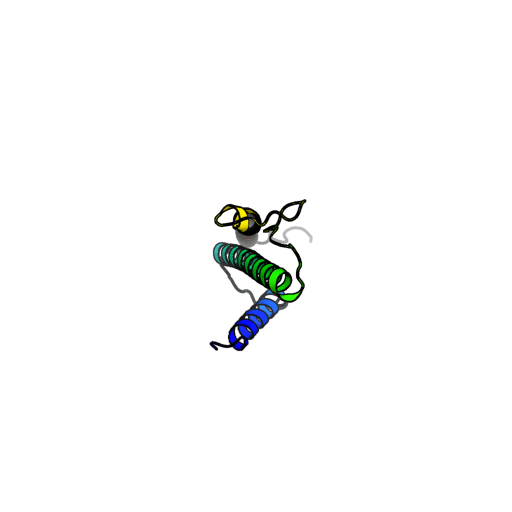.114 3.722 18.327 1.00 75.56 105 LEU A C 1
ATOM 798 O O . LEU A 1 105 ? -16.266 3.621 18.740 1.00 75.56 105 LEU A O 1
ATOM 802 N N . LYS A 1 106 ? -14.060 3.474 19.115 1.00 77.81 106 LYS A N 1
ATOM 803 C CA . LYS A 1 106 ? -14.194 3.116 20.533 1.00 77.81 106 LYS A CA 1
ATOM 804 C C . LYS A 1 106 ? -14.692 4.285 21.394 1.00 77.81 106 LYS A C 1
ATOM 806 O O . LYS A 1 106 ? -15.417 4.064 22.361 1.00 77.81 106 LYS A O 1
ATOM 811 N N . ALA A 1 107 ? -14.297 5.518 21.078 1.00 79.56 107 ALA A N 1
ATOM 812 C CA . ALA A 1 107 ? -14.798 6.701 21.773 1.00 79.56 107 ALA A CA 1
ATOM 813 C C . ALA A 1 107 ? -16.292 6.923 21.487 1.00 79.56 107 ALA A C 1
ATOM 815 O O . ALA A 1 107 ? -17.054 7.172 22.418 1.00 79.56 107 ALA A O 1
ATOM 816 N N . GLU A 1 108 ? -16.717 6.754 20.232 1.00 73.69 108 GLU A N 1
ATOM 817 C CA . GLU A 1 108 ? -18.129 6.834 19.835 1.00 73.69 108 GLU A CA 1
ATOM 818 C C . GLU A 1 108 ? -18.981 5.746 20.496 1.00 73.69 108 GLU A C 1
ATOM 820 O O . GLU A 1 108 ? -20.046 6.052 21.030 1.00 73.69 108 GLU A O 1
ATOM 825 N N . SER A 1 109 ? -18.495 4.497 20.541 1.00 72.19 109 SER A N 1
ATOM 826 C CA . SER A 1 109 ? -19.224 3.411 21.208 1.00 72.19 109 SER A CA 1
ATOM 827 C C . SER A 1 109 ? -19.396 3.663 22.706 1.00 72.19 109 SER A C 1
ATOM 829 O O . SER A 1 109 ? -20.463 3.407 23.249 1.00 72.19 109 SER A O 1
ATOM 831 N N . ASN A 1 110 ? -18.363 4.185 23.379 1.00 72.44 110 ASN A N 1
ATOM 832 C CA . ASN A 1 110 ? -18.439 4.506 24.805 1.00 72.44 110 ASN A CA 1
ATOM 833 C C . ASN A 1 110 ? -19.404 5.667 25.077 1.00 72.44 110 ASN A C 1
ATOM 835 O O . ASN A 1 110 ? -20.159 5.603 26.038 1.00 72.44 110 ASN A O 1
ATOM 839 N N . LEU A 1 111 ? -19.390 6.706 24.232 1.00 71.81 111 LEU A N 1
ATOM 840 C CA . LEU A 1 111 ? -20.303 7.841 24.358 1.00 71.81 111 LEU A CA 1
ATOM 841 C C . LEU A 1 111 ? -21.761 7.402 24.176 1.00 71.81 111 LEU A C 1
ATOM 843 O O . LEU A 1 111 ? -22.616 7.812 24.953 1.00 71.81 111 LEU A O 1
ATOM 847 N N . MET A 1 112 ? -22.041 6.545 23.189 1.00 64.38 112 MET A N 1
ATOM 848 C CA . MET A 1 112 ? -23.383 5.995 22.965 1.00 64.38 112 MET A CA 1
ATOM 849 C C . MET A 1 112 ? -23.895 5.185 24.163 1.00 64.38 112 MET A C 1
ATOM 851 O O . MET A 1 112 ? -25.039 5.387 24.553 1.00 64.38 112 MET A O 1
ATOM 855 N N . VAL A 1 113 ? -23.058 4.336 24.775 1.00 67.25 113 VAL A N 1
ATOM 856 C CA . VAL A 1 113 ? -23.420 3.596 26.002 1.00 67.25 113 VAL A CA 1
ATOM 857 C C . VAL A 1 113 ? -23.768 4.561 27.143 1.00 67.25 113 VAL A C 1
ATOM 859 O O . VAL A 1 113 ? -24.818 4.425 27.757 1.00 67.25 113 VAL A O 1
ATOM 862 N N . ASP A 1 114 ? -22.955 5.600 27.351 1.00 69.94 114 ASP A N 1
ATOM 863 C CA . ASP A 1 114 ? -23.163 6.597 28.415 1.00 69.94 114 ASP A CA 1
ATOM 864 C C . ASP A 1 114 ? -24.436 7.447 28.200 1.00 69.94 114 ASP A C 1
ATOM 866 O O . ASP A 1 114 ? -24.993 7.999 29.146 1.00 69.94 114 ASP A O 1
ATOM 870 N N . THR A 1 115 ? -24.917 7.558 26.952 1.00 70.88 115 THR A N 1
ATOM 871 C CA . THR A 1 115 ? -26.166 8.277 26.635 1.00 70.88 115 THR A CA 1
ATOM 872 C C . THR A 1 115 ? -27.409 7.409 26.837 1.00 70.88 115 THR A C 1
ATOM 874 O O . THR A 1 115 ? -28.466 7.947 27.151 1.00 70.88 115 THR A O 1
ATOM 877 N N . ASP A 1 116 ? -27.296 6.090 26.653 1.00 66.38 116 ASP A N 1
ATOM 878 C CA . ASP A 1 116 ? -28.391 5.129 26.865 1.00 66.38 116 ASP A CA 1
ATOM 879 C C . ASP A 1 116 ? -28.617 4.862 28.368 1.00 66.38 116 ASP A C 1
ATOM 881 O O . ASP A 1 116 ? -29.743 4.634 28.805 1.00 66.38 116 ASP A O 1
ATOM 885 N N . ASP A 1 117 ? -27.557 4.993 29.177 1.00 67.81 117 ASP A N 1
ATOM 886 C CA . ASP A 1 117 ? -27.609 4.914 30.644 1.00 67.81 117 ASP A CA 1
ATOM 887 C C . ASP A 1 117 ? -28.197 6.183 31.310 1.00 67.81 117 ASP A C 1
ATOM 889 O O . ASP A 1 117 ? -28.514 6.171 32.505 1.00 67.81 117 ASP A O 1
ATOM 893 N N . GLN A 1 118 ? -28.385 7.286 30.567 1.00 58.94 118 GLN A N 1
ATOM 894 C CA . GLN A 1 118 ? -29.150 8.440 31.053 1.00 58.94 118 GLN A CA 1
ATOM 895 C C . GLN A 1 118 ? -30.651 8.189 30.864 1.00 58.94 118 GLN A C 1
ATOM 897 O O . GLN A 1 118 ? -31.196 8.404 29.781 1.00 58.94 118 GLN A O 1
ATOM 902 N N . GLU A 1 119 ? -31.346 7.788 31.938 1.00 61.16 119 GLU A N 1
ATOM 903 C CA . GLU A 1 119 ? -32.814 7.817 31.955 1.00 61.16 119 GLU A CA 1
ATOM 904 C C . GLU A 1 119 ? -33.311 9.212 31.526 1.00 61.16 119 GLU A C 1
ATOM 906 O O . GLU A 1 119 ? -32.761 10.229 31.971 1.00 61.16 119 GLU A O 1
ATOM 911 N N . PRO A 1 120 ? -34.351 9.299 30.674 1.00 50.62 120 PRO A N 1
ATOM 912 C CA . PRO A 1 120 ? -34.895 10.580 30.259 1.00 50.62 120 PRO A CA 1
ATOM 913 C C . PRO A 1 120 ? -35.354 11.335 31.502 1.00 50.62 120 PRO A C 1
ATOM 915 O O . PRO A 1 120 ? -36.275 10.893 32.188 1.00 50.62 120 PRO A O 1
ATOM 918 N N . ILE A 1 121 ? -34.711 12.477 31.773 1.00 54.31 121 ILE A N 1
ATOM 919 C CA . ILE A 1 121 ? -35.119 13.404 32.828 1.00 54.31 121 ILE A CA 1
ATOM 920 C C . ILE A 1 121 ? -36.611 13.648 32.635 1.00 54.31 121 ILE A C 1
ATOM 922 O O . ILE A 1 121 ? -37.057 14.149 31.598 1.00 54.31 121 ILE A O 1
ATOM 926 N N . GLU A 1 122 ? -37.364 13.184 33.625 1.00 49.34 122 GLU A N 1
ATOM 927 C CA . GLU A 1 122 ? -38.808 13.238 33.696 1.00 49.34 122 GLU A CA 1
ATOM 928 C C . GLU A 1 122 ? -39.282 14.630 33.263 1.00 49.34 122 GLU A C 1
ATOM 930 O O . GLU A 1 122 ? -38.758 15.654 33.710 1.00 49.34 122 GLU A O 1
ATOM 935 N N . LYS A 1 123 ? -40.280 14.678 32.376 1.00 47.59 123 LYS A N 1
ATOM 936 C CA . 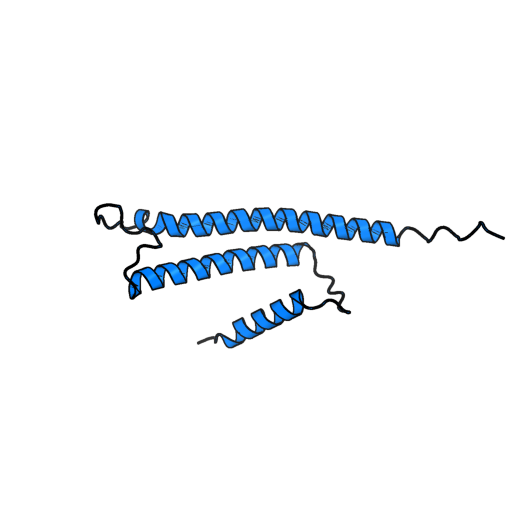LYS A 1 123 ? -41.037 15.896 32.076 1.00 47.59 123 LYS A CA 1
ATOM 937 C C . LYS A 1 123 ? -41.823 16.310 33.332 1.00 47.59 123 LYS A C 1
ATOM 939 O O . LYS A 1 123 ? -43.041 16.189 33.357 1.00 47.59 123 LYS A O 1
ATOM 944 N N . VAL A 1 124 ? -41.146 16.779 34.377 1.00 53.62 124 VAL A N 1
ATOM 945 C CA . VAL A 1 124 ? -41.751 17.384 35.571 1.00 53.62 124 VAL A CA 1
ATOM 946 C C . VAL A 1 124 ? -41.368 18.851 35.579 1.00 53.62 124 VAL A C 1
ATOM 948 O O . VAL A 1 124 ? -40.536 19.291 36.353 1.00 53.62 124 VAL A O 1
ATOM 951 N N . GLU A 1 125 ? -41.937 19.594 34.639 1.00 52.62 125 GLU A N 1
ATOM 952 C CA . GLU A 1 125 ? -42.290 21.006 34.789 1.00 52.62 125 GLU A CA 1
ATOM 953 C C . GL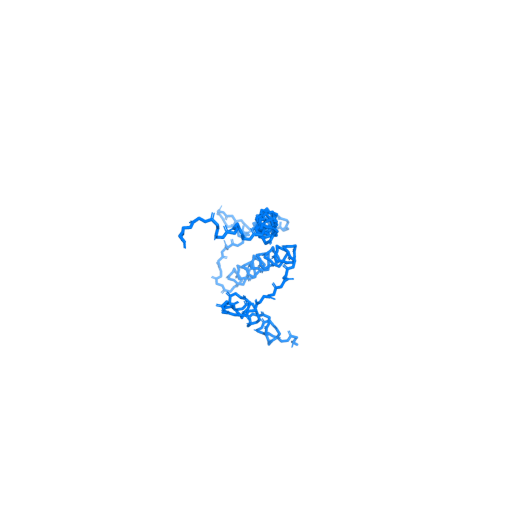U A 1 125 ? -42.849 21.467 33.448 1.00 52.62 125 GLU A C 1
ATOM 955 O O . GLU A 1 125 ? -42.120 21.833 32.530 1.00 52.62 125 GLU A O 1
ATOM 960 N N . THR A 1 126 ? -44.166 21.369 33.288 1.00 48.22 126 THR A N 1
ATOM 961 C CA . THR A 1 126 ? -45.013 22.505 32.893 1.00 48.22 126 THR A CA 1
ATOM 962 C C . THR A 1 126 ? -46.470 22.047 32.790 1.00 48.22 126 THR A C 1
ATOM 964 O O . THR A 1 126 ? -46.893 21.514 31.768 1.00 48.22 126 THR A O 1
ATOM 967 N N . LEU A 1 127 ? -47.194 22.381 33.869 1.00 40.84 127 LEU A N 1
ATOM 968 C CA . LEU A 1 127 ? -48.650 22.542 34.029 1.00 40.84 127 LEU A CA 1
ATOM 969 C C . LEU A 1 127 ? -49.497 21.281 34.258 1.00 40.84 127 LEU A C 1
ATOM 971 O O . LEU A 1 127 ? -49.766 20.528 33.300 1.00 40.84 127 LEU A O 1
#